Protein AF-A0A522DWZ7-F1 (afdb_monomer_lite)

Sequence (60 aa):
MNCPACGSPSLELLECDVCMKVGCVKCVIKKGKQWACSMCKTGTVQEPKQSTSSIFSMFG

Radius of gyration: 17.9 Å; chains: 1; bounding box: 63×19×25 Å

Foldseek 3Di:
DAFPVPRHDAPDWDAFPPPRDIGHCVQWDDDPPGTHGPCVVVVVPPPPPPPPPDDDDDDD

Structure (mmCIF, N/CA/C/O backbone):
data_AF-A0A522DWZ7-F1
#
_entry.id   AF-A0A522DWZ7-F1
#
loop_
_atom_site.group_PDB
_atom_site.id
_atom_site.type_symbol
_atom_site.label_atom_id
_atom_site.label_alt_id
_atom_site.label_comp_id
_atom_site.label_asym_id
_atom_site.label_entity_id
_atom_site.label_seq_id
_atom_site.pdbx_PDB_ins_code
_atom_site.Cartn_x
_atom_site.Cartn_y
_atom_site.Cartn_z
_atom_site.occupancy
_atom_site.B_iso_or_equiv
_atom_site.auth_seq_id
_atom_site.auth_comp_id
_atom_site.auth_asym_id
_atom_site.auth_atom_id
_atom_site.pdbx_PDB_model_num
ATOM 1 N N . MET A 1 1 ? 11.761 -4.442 -9.462 1.00 74.50 1 MET A N 1
ATOM 2 C CA . MET A 1 1 ? 10.329 -4.747 -9.669 1.00 74.50 1 MET A CA 1
ATOM 3 C C . MET A 1 1 ? 9.583 -3.418 -9.655 1.00 74.50 1 MET A C 1
ATOM 5 O O . MET A 1 1 ? 9.992 -2.531 -8.909 1.00 74.50 1 MET A O 1
ATOM 9 N N . ASN A 1 2 ? 8.564 -3.230 -10.495 1.00 89.38 2 ASN A N 1
ATOM 10 C CA . ASN A 1 2 ? 7.845 -1.952 -10.583 1.00 89.38 2 ASN A CA 1
ATOM 11 C C . ASN A 1 2 ? 6.454 -2.099 -9.966 1.00 89.38 2 ASN A C 1
ATOM 13 O O . ASN A 1 2 ? 5.812 -3.137 -10.112 1.00 89.38 2 ASN A O 1
ATOM 17 N N . CYS A 1 3 ? 5.992 -1.060 -9.275 1.00 89.81 3 CYS A N 1
ATOM 18 C CA . CYS A 1 3 ? 4.663 -1.025 -8.686 1.00 89.81 3 CYS A CA 1
ATOM 19 C C . CYS A 1 3 ? 3.590 -1.080 -9.788 1.00 89.81 3 CYS A C 1
ATOM 21 O O . CYS A 1 3 ? 3.571 -0.185 -10.633 1.00 89.81 3 CYS A O 1
ATOM 23 N N . PRO A 1 4 ? 2.649 -2.038 -9.764 1.00 87.25 4 PRO A N 1
ATOM 24 C CA . PRO A 1 4 ? 1.591 -2.110 -10.774 1.00 87.25 4 PRO A CA 1
ATOM 25 C C . PRO A 1 4 ? 0.587 -0.951 -10.668 1.00 87.25 4 PRO A C 1
ATOM 27 O O . PRO A 1 4 ? -0.093 -0.638 -11.637 1.00 87.25 4 PRO A O 1
ATOM 30 N N . ALA A 1 5 ? 0.507 -0.280 -9.512 1.00 87.19 5 ALA A N 1
ATOM 31 C CA . ALA A 1 5 ? -0.415 0.833 -9.298 1.00 87.19 5 ALA A CA 1
ATOM 32 C C . ALA A 1 5 ? 0.122 2.195 -9.776 1.00 87.19 5 ALA A C 1
ATOM 34 O O . ALA A 1 5 ? -0.667 3.068 -10.121 1.00 87.19 5 ALA A O 1
ATOM 35 N N . CYS A 1 6 ? 1.442 2.409 -9.770 1.00 89.44 6 CYS A N 1
ATOM 36 C CA . CYS A 1 6 ? 2.032 3.718 -10.094 1.00 89.44 6 CYS A CA 1
ATOM 37 C C . CYS A 1 6 ? 3.294 3.664 -10.965 1.00 89.44 6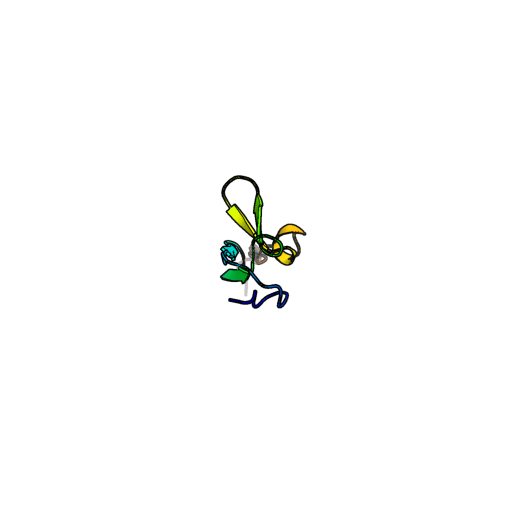 CYS A C 1
ATOM 39 O O . CYS A 1 6 ? 3.914 4.699 -11.198 1.00 89.44 6 CYS A O 1
ATOM 41 N N . GLY A 1 7 ? 3.739 2.479 -11.386 1.00 90.31 7 GLY A N 1
ATOM 42 C CA . GLY A 1 7 ? 4.934 2.279 -12.213 1.00 90.31 7 GLY A CA 1
ATOM 43 C C . GLY A 1 7 ? 6.270 2.558 -11.516 1.00 90.31 7 GLY A C 1
ATOM 44 O O . GLY A 1 7 ? 7.319 2.265 -12.081 1.00 90.31 7 GLY A O 1
ATOM 45 N N . SER A 1 8 ? 6.260 3.089 -10.289 1.00 90.31 8 SER A N 1
ATOM 46 C CA . SER A 1 8 ? 7.488 3.424 -9.563 1.00 90.31 8 SER A CA 1
ATOM 47 C C . SER A 1 8 ? 8.288 2.167 -9.207 1.00 90.31 8 SER A C 1
ATOM 49 O O . SER A 1 8 ? 7.685 1.163 -8.808 1.00 90.31 8 SER A O 1
ATOM 51 N N . PRO A 1 9 ? 9.630 2.210 -9.278 1.00 91.38 9 PRO A N 1
ATOM 52 C CA . PRO A 1 9 ? 10.462 1.116 -8.798 1.00 91.38 9 PRO A CA 1
ATOM 53 C C . PRO A 1 9 ? 10.232 0.926 -7.297 1.00 91.38 9 PRO A C 1
ATOM 55 O O . PRO A 1 9 ? 10.226 1.888 -6.524 1.00 91.38 9 PRO A O 1
ATOM 58 N N . SER A 1 10 ? 10.001 -0.315 -6.884 1.00 88.88 10 SER A N 1
ATOM 59 C CA . SER A 1 10 ? 9.810 -0.658 -5.479 1.00 88.88 10 SER A CA 1
ATOM 60 C C . SER A 1 10 ? 10.404 -2.029 -5.187 1.00 88.88 10 SER A C 1
ATOM 62 O O . SER A 1 10 ? 10.328 -2.939 -6.013 1.00 88.88 10 SER A O 1
ATOM 64 N N . LEU A 1 11 ? 11.033 -2.149 -4.021 1.00 87.44 11 LEU A N 1
ATOM 65 C CA . LEU A 1 11 ? 11.588 -3.408 -3.523 1.00 87.44 11 LEU A CA 1
ATOM 66 C C . LEU A 1 11 ? 10.510 -4.276 -2.870 1.00 87.44 11 LEU A C 1
ATOM 68 O O . LEU A 1 11 ? 10.624 -5.494 -2.884 1.00 87.44 11 LEU A O 1
ATOM 72 N N . GLU A 1 12 ? 9.453 -3.647 -2.354 1.00 88.12 12 GLU A N 1
ATOM 73 C CA . GLU A 1 12 ? 8.391 -4.308 -1.608 1.00 88.12 12 GLU A CA 1
ATOM 74 C C . GLU A 1 12 ? 7.023 -3.918 -2.166 1.00 88.12 12 GLU A C 1
ATOM 76 O O . GLU A 1 12 ? 6.710 -2.740 -2.380 1.00 88.12 12 GLU A O 1
ATOM 81 N N . LEU A 1 13 ? 6.204 -4.937 -2.403 1.00 91.06 13 LEU A N 1
ATOM 82 C CA . LEU A 1 13 ? 4.815 -4.796 -2.803 1.00 91.06 13 LEU A CA 1
ATOM 83 C C . LEU A 1 13 ? 3.927 -5.269 -1.653 1.00 91.06 13 LEU A C 1
ATOM 85 O O . LEU A 1 13 ? 4.205 -6.271 -1.003 1.00 91.06 13 LEU A O 1
ATOM 89 N N . LEU A 1 14 ? 2.866 -4.517 -1.414 1.00 92.44 14 LEU A N 1
ATOM 90 C CA . LEU A 1 14 ? 1.899 -4.700 -0.349 1.00 92.44 14 LEU A CA 1
ATOM 91 C C . LEU A 1 14 ? 0.524 -4.902 -0.966 1.00 92.44 14 LEU A C 1
ATOM 93 O O . LEU A 1 14 ? 0.173 -4.254 -1.955 1.00 92.44 14 LEU A O 1
ATOM 97 N N . GLU A 1 15 ? -0.271 -5.763 -0.354 1.00 92.62 15 GLU A N 1
ATOM 98 C CA . GLU A 1 15 ? -1.654 -5.985 -0.744 1.00 92.62 15 GLU A CA 1
ATOM 99 C C . GLU A 1 15 ? -2.591 -5.135 0.118 1.00 92.62 15 GLU A C 1
ATOM 101 O O . GLU A 1 15 ? -2.383 -4.962 1.317 1.00 92.62 15 GLU A O 1
ATOM 106 N N . CYS A 1 16 ? -3.605 -4.544 -0.508 1.00 91.38 16 CYS A N 1
ATOM 107 C CA . CYS A 1 16 ? -4.659 -3.830 0.196 1.00 91.38 16 CYS A CA 1
ATOM 108 C C . CYS A 1 16 ? -5.664 -4.825 0.790 1.00 91.38 16 CYS A C 1
ATOM 110 O O . CYS A 1 16 ? -6.373 -5.481 0.029 1.00 91.38 16 CYS A O 1
ATOM 112 N N . ASP A 1 17 ? -5.830 -4.835 2.113 1.00 90.06 17 ASP A N 1
ATOM 113 C CA . ASP A 1 17 ? -6.781 -5.700 2.832 1.00 90.06 17 ASP A CA 1
ATOM 114 C C . ASP A 1 17 ? -8.255 -5.451 2.449 1.00 90.06 17 ASP A C 1
ATOM 116 O O . ASP A 1 17 ? -9.125 -6.267 2.733 1.00 90.06 17 ASP A O 1
ATOM 120 N N . VAL A 1 18 ? -8.563 -4.309 1.822 1.00 88.12 18 VAL A N 1
ATOM 121 C CA . VAL A 1 18 ? -9.945 -3.900 1.511 1.00 88.12 18 VAL A CA 1
ATOM 122 C C . VAL A 1 18 ? -10.376 -4.299 0.098 1.00 88.12 18 VAL A C 1
ATOM 124 O O . VAL A 1 18 ? -11.517 -4.690 -0.114 1.00 88.12 18 VAL A O 1
ATOM 127 N N . CYS A 1 19 ? -9.492 -4.161 -0.893 1.00 88.19 19 CYS A N 1
ATOM 128 C CA . CYS A 1 19 ? -9.824 -4.402 -2.305 1.00 88.19 19 CYS A CA 1
ATOM 129 C C . CYS A 1 19 ? -8.914 -5.425 -2.991 1.00 88.19 19 CYS A C 1
ATOM 131 O O . CYS A 1 19 ? -9.013 -5.592 -4.206 1.00 88.19 19 CYS A O 1
ATOM 133 N N . MET A 1 20 ? -8.010 -6.059 -2.235 1.00 89.44 20 MET A N 1
ATOM 134 C CA . MET A 1 20 ? -7.053 -7.074 -2.695 1.00 89.44 20 MET A CA 1
ATOM 135 C C . MET A 1 20 ? -6.158 -6.619 -3.861 1.00 89.44 20 MET A C 1
ATOM 137 O O . MET A 1 20 ? -5.600 -7.424 -4.599 1.00 89.44 20 MET A O 1
ATOM 141 N N . LYS A 1 21 ? -6.004 -5.302 -4.058 1.00 90.25 21 LYS A N 1
ATOM 142 C CA . LYS A 1 21 ? -5.068 -4.748 -5.043 1.00 90.25 21 LYS A CA 1
ATOM 143 C C . LYS A 1 21 ? -3.664 -4.667 -4.459 1.00 90.25 21 LYS A C 1
ATOM 145 O O . LYS A 1 21 ? -3.483 -4.164 -3.351 1.00 90.25 21 LYS A O 1
ATOM 150 N N . VAL A 1 22 ? -2.677 -5.057 -5.259 1.00 91.00 22 VAL A N 1
ATOM 151 C CA . VAL A 1 22 ? -1.252 -4.958 -4.926 1.00 91.00 22 VAL A CA 1
ATOM 152 C C . VAL A 1 22 ? -0.696 -3.591 -5.339 1.00 91.00 22 VAL A C 1
ATOM 154 O O . VAL A 1 22 ? -0.983 -3.087 -6.426 1.00 91.00 22 VAL A O 1
ATOM 157 N N . GLY A 1 23 ? 0.122 -2.979 -4.487 1.00 92.50 23 GLY A N 1
ATOM 158 C CA . GLY A 1 23 ? 0.819 -1.725 -4.767 1.00 92.50 23 GLY A CA 1
ATOM 159 C C . GLY A 1 23 ? 2.056 -1.544 -3.888 1.00 92.50 23 GLY A C 1
ATOM 160 O O . GLY A 1 23 ? 2.333 -2.349 -3.017 1.00 92.50 23 GLY A O 1
ATOM 161 N N . CYS A 1 24 ? 2.838 -0.492 -4.110 1.00 93.06 24 CYS A N 1
ATOM 162 C CA . CYS A 1 24 ? 3.998 -0.186 -3.269 1.00 93.06 24 CYS A CA 1
ATOM 163 C C . CYS A 1 24 ? 3.594 0.541 -1.978 1.00 93.06 24 CYS A C 1
ATOM 165 O O . CYS A 1 24 ? 2.467 1.019 -1.853 1.00 93.06 24 CYS A O 1
ATOM 167 N N . VAL A 1 25 ? 4.558 0.750 -1.078 1.00 89.56 25 VAL A N 1
ATOM 168 C CA . VAL A 1 25 ? 4.421 1.512 0.186 1.00 89.56 25 VAL A CA 1
ATOM 169 C C . VAL A 1 25 ? 3.860 2.938 0.046 1.00 89.56 25 VAL A C 1
ATOM 171 O O . VAL A 1 25 ? 3.399 3.521 1.023 1.00 89.56 25 VAL A O 1
ATOM 174 N N . LYS A 1 26 ? 3.891 3.527 -1.160 1.00 89.00 26 LYS A N 1
ATOM 175 C CA . LYS A 1 26 ? 3.258 4.829 -1.447 1.00 89.00 26 LYS A CA 1
ATOM 176 C C . LYS A 1 26 ? 1.784 4.696 -1.834 1.00 89.00 26 LYS A C 1
ATOM 178 O O . LYS A 1 26 ? 0.993 5.593 -1.559 1.00 89.00 26 LYS A O 1
ATOM 183 N N . CYS A 1 27 ? 1.430 3.606 -2.510 1.00 90.62 27 CYS A N 1
ATOM 184 C CA . CYS A 1 27 ? 0.073 3.340 -2.983 1.00 90.62 27 CYS A CA 1
ATOM 185 C C . CYS A 1 27 ? -0.776 2.635 -1.926 1.00 90.62 27 CYS A C 1
ATOM 187 O O . CYS A 1 27 ? -1.991 2.821 -1.922 1.00 90.62 27 CYS A O 1
ATOM 189 N N . VAL A 1 28 ? -0.145 1.837 -1.064 1.00 92.56 28 VAL A N 1
ATOM 190 C CA . VAL A 1 28 ? -0.754 1.071 0.022 1.00 92.56 28 VAL A CA 1
ATOM 191 C C . VAL A 1 28 ? -0.082 1.478 1.325 1.00 92.56 28 VAL A C 1
ATOM 193 O O . VAL A 1 28 ? 1.128 1.347 1.477 1.00 92.56 28 VAL A O 1
ATOM 196 N N . ILE A 1 29 ? -0.874 2.010 2.253 1.00 88.94 29 ILE A N 1
ATOM 197 C CA . ILE A 1 29 ? -0.396 2.604 3.502 1.00 88.94 29 ILE A CA 1
ATOM 198 C C . ILE A 1 29 ? -1.053 1.910 4.686 1.00 88.94 29 ILE A C 1
ATOM 200 O O . ILE A 1 29 ? -2.254 1.629 4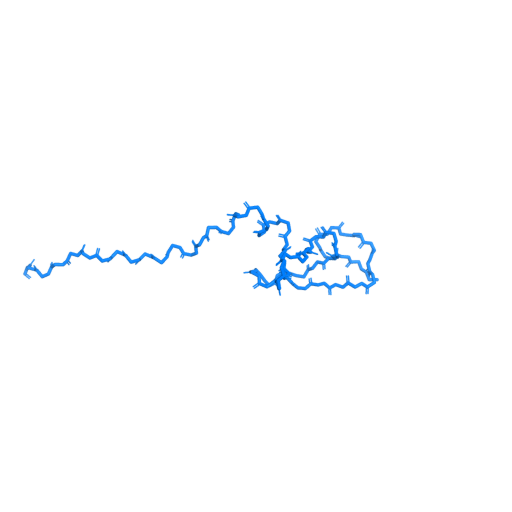.673 1.00 88.94 29 ILE A O 1
ATOM 204 N N . LYS A 1 30 ? -0.266 1.665 5.733 1.00 87.50 30 LYS A N 1
ATOM 205 C CA . LYS A 1 30 ? -0.751 1.037 6.959 1.00 87.50 30 LYS A CA 1
ATOM 206 C C . LYS A 1 30 ? -1.576 2.035 7.768 1.00 87.50 30 LYS A C 1
ATOM 208 O O . LYS A 1 30 ? -1.071 3.084 8.170 1.00 87.50 30 LYS A O 1
ATOM 213 N N . LYS A 1 31 ? -2.839 1.705 8.031 1.00 81.00 31 LYS A N 1
ATOM 214 C CA . LYS A 1 31 ? -3.717 2.422 8.963 1.00 81.00 31 LYS A CA 1
ATOM 215 C C . LYS A 1 31 ? -4.077 1.487 10.113 1.00 81.00 31 LYS A C 1
ATOM 217 O O . LYS A 1 31 ? -4.844 0.543 9.953 1.00 81.00 31 LYS A O 1
ATOM 222 N N . GLY A 1 32 ? -3.499 1.740 11.286 1.00 84.88 32 GLY A N 1
ATOM 223 C CA . GLY A 1 32 ? -3.663 0.858 12.440 1.00 84.88 32 GLY A CA 1
ATOM 224 C C . GLY A 1 32 ? -3.088 -0.534 12.160 1.00 84.88 32 GLY A C 1
ATOM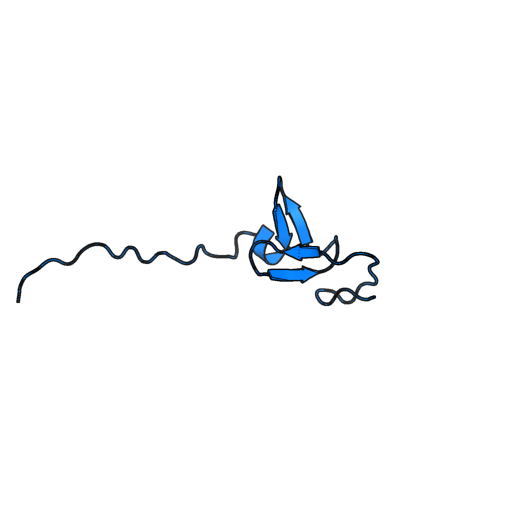 225 O O . GLY A 1 32 ? -1.875 -0.685 12.001 1.00 84.88 32 GLY A O 1
ATOM 226 N N . LYS A 1 33 ? -3.960 -1.547 12.099 1.00 85.94 33 LYS A N 1
ATOM 227 C CA . LYS A 1 33 ? -3.584 -2.950 11.849 1.00 85.94 33 LYS A CA 1
ATOM 228 C C . LYS A 1 33 ? -3.816 -3.427 10.407 1.00 85.94 33 LYS A C 1
ATOM 230 O O . LYS A 1 33 ? -3.503 -4.576 10.133 1.00 85.94 33 LYS A O 1
ATOM 235 N N . GLN A 1 34 ? -4.317 -2.577 9.50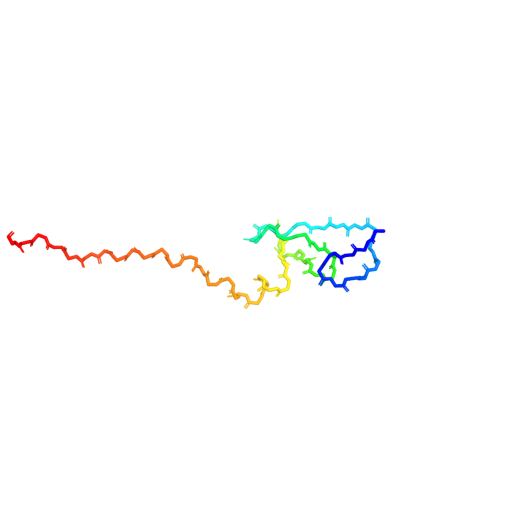9 1.00 86.38 34 GLN A N 1
ATOM 236 C CA . GLN A 1 34 ? -4.660 -2.951 8.129 1.00 86.38 34 GLN A CA 1
ATOM 237 C C . GLN A 1 34 ? -3.873 -2.126 7.103 1.00 86.38 34 GLN A C 1
ATOM 239 O O . GLN A 1 34 ? -3.548 -0.955 7.344 1.00 86.38 34 GLN A O 1
ATOM 244 N N . TRP A 1 35 ? -3.584 -2.722 5.951 1.00 91.44 35 TRP A N 1
ATOM 245 C CA . TRP A 1 35 ? -3.018 -2.073 4.776 1.00 91.44 35 TRP A CA 1
ATOM 246 C C . TRP A 1 35 ? -4.138 -1.623 3.841 1.00 91.44 35 TRP A C 1
ATOM 248 O O . TRP A 1 35 ? -4.917 -2.424 3.335 1.00 91.44 35 TRP A O 1
ATOM 258 N N . ALA A 1 36 ? -4.224 -0.319 3.587 1.00 90.56 36 ALA A N 1
ATOM 259 C CA . ALA A 1 36 ? -5.250 0.250 2.721 1.00 90.56 36 ALA A CA 1
ATOM 260 C C . ALA A 1 36 ? -4.610 1.033 1.575 1.00 90.56 36 ALA A C 1
ATOM 262 O O . ALA A 1 36 ? -3.731 1.872 1.790 1.00 90.56 36 ALA A O 1
ATOM 263 N N . CYS A 1 37 ? -5.068 0.791 0.346 1.00 90.81 37 CYS A N 1
ATOM 264 C CA . CYS A 1 37 ? -4.643 1.580 -0.803 1.00 90.81 37 CYS A CA 1
ATOM 265 C C . CYS A 1 37 ? -5.227 2.996 -0.759 1.00 90.81 37 CYS A C 1
ATOM 267 O O . CYS A 1 37 ? -6.234 3.235 -0.093 1.00 90.81 37 CYS A O 1
ATOM 269 N N . SER A 1 38 ? -4.634 3.942 -1.491 1.00 82.69 38 SER A N 1
ATOM 270 C CA . SER A 1 38 ? -5.085 5.342 -1.518 1.00 82.69 38 SER A CA 1
ATOM 271 C C . SER A 1 38 ? -6.571 5.513 -1.857 1.00 82.69 38 SER A C 1
ATOM 273 O O . SER A 1 38 ? -7.193 6.425 -1.326 1.00 82.69 38 SER A O 1
ATOM 275 N N . MET A 1 39 ? -7.152 4.620 -2.668 1.00 81.00 39 MET A N 1
ATOM 276 C CA . MET A 1 39 ? -8.588 4.630 -2.986 1.00 81.00 39 MET A CA 1
ATOM 277 C C . MET A 1 39 ? -9.463 4.154 -1.819 1.00 81.00 39 MET A C 1
ATOM 279 O O . MET A 1 39 ? -10.494 4.748 -1.518 1.00 81.00 39 MET A O 1
ATOM 283 N N . CYS A 1 40 ? -9.052 3.087 -1.132 1.00 83.38 40 CYS A N 1
ATOM 284 C CA . CYS A 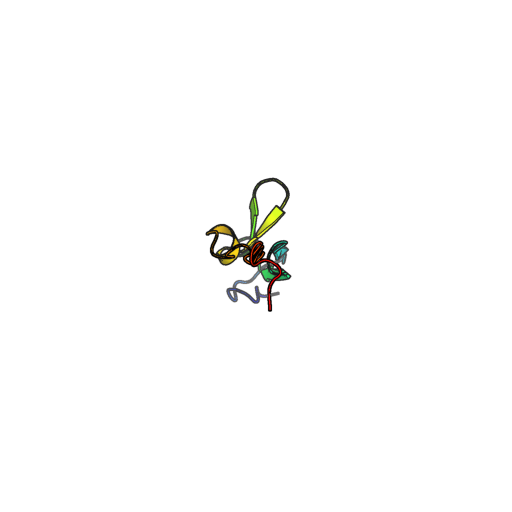1 40 ? -9.765 2.584 0.043 1.00 83.38 40 CYS A CA 1
ATOM 285 C C . CYS A 1 40 ? -9.568 3.507 1.254 1.00 83.38 40 CYS A C 1
ATOM 287 O O . CYS A 1 40 ? -10.455 3.639 2.093 1.00 83.38 40 CYS A O 1
ATOM 289 N N . LYS A 1 41 ? -8.430 4.209 1.320 1.00 73.50 41 LYS A N 1
ATOM 290 C CA . LYS A 1 41 ? -8.094 5.174 2.372 1.00 73.50 41 LYS A CA 1
ATOM 291 C C . LYS A 1 41 ? -9.074 6.345 2.442 1.00 73.50 41 LYS A C 1
ATOM 293 O O . LYS A 1 41 ? -9.310 6.837 3.547 1.00 73.50 41 LYS A O 1
ATOM 298 N N . THR A 1 42 ? -9.578 6.811 1.302 1.00 67.12 42 THR A N 1
ATOM 299 C CA . THR A 1 42 ? -10.521 7.935 1.186 1.00 67.12 42 THR A CA 1
ATOM 300 C C . THR A 1 42 ? -11.970 7.559 1.500 1.00 67.12 42 THR A C 1
ATOM 302 O O . THR A 1 42 ? -12.842 8.408 1.369 1.00 67.12 42 THR A O 1
ATOM 305 N N . GLY A 1 43 ? -12.249 6.318 1.920 1.00 56.06 43 GLY A N 1
ATOM 306 C CA . GLY A 1 43 ? -13.615 5.881 2.231 1.00 56.06 43 GLY A CA 1
ATOM 307 C C . GLY A 1 43 ? -14.499 5.723 0.991 1.00 56.06 43 GLY A C 1
ATOM 308 O O . GLY A 1 43 ? -15.716 5.683 1.100 1.00 56.06 43 GLY A O 1
ATOM 309 N N . THR A 1 44 ? -13.906 5.638 -0.204 1.00 51.03 44 THR A N 1
ATOM 310 C CA . THR A 1 44 ? -14.648 5.471 -1.465 1.00 51.03 44 THR A CA 1
ATOM 311 C C . THR A 1 44 ? -15.035 4.020 -1.741 1.00 51.03 44 THR A C 1
ATOM 313 O O . THR A 1 44 ? -15.726 3.743 -2.718 1.00 51.03 44 THR A O 1
ATOM 316 N N . VAL A 1 45 ? -14.642 3.091 -0.866 1.00 50.53 45 VAL A N 1
ATOM 317 C CA . VAL A 1 45 ? -15.372 1.835 -0.726 1.00 50.53 45 VAL A CA 1
ATOM 318 C C . VAL A 1 45 ? -16.605 2.205 0.076 1.00 50.53 45 VAL A C 1
ATOM 320 O O . VAL A 1 45 ? -16.580 2.196 1.303 1.00 50.53 45 VAL A O 1
ATOM 323 N N . GLN A 1 46 ? -17.657 2.614 -0.642 1.00 50.03 46 GLN A N 1
ATOM 324 C CA . GLN A 1 46 ? -19.007 2.478 -0.119 1.00 50.03 46 GLN A CA 1
ATOM 325 C C . GLN A 1 46 ? -19.038 1.088 0.505 1.00 50.03 46 GLN A C 1
ATOM 327 O O . GLN A 1 46 ? -18.689 0.121 -0.183 1.00 50.03 46 GLN A O 1
ATOM 332 N N . GLU A 1 47 ? -19.361 0.997 1.798 1.00 43.50 47 GLU A N 1
ATOM 333 C CA . GLU A 1 47 ? -19.808 -0.265 2.377 1.00 43.50 47 GLU A CA 1
ATOM 334 C C . GLU A 1 47 ? -20.636 -0.967 1.299 1.00 43.50 47 GLU A C 1
ATOM 336 O O . GLU A 1 47 ? -21.453 -0.284 0.660 1.00 43.50 47 GLU A O 1
ATOM 341 N N . PRO A 1 48 ? -20.418 -2.263 1.002 1.00 48.88 48 PRO A N 1
ATOM 342 C CA . PRO A 1 48 ? -21.432 -2.985 0.263 1.00 48.88 48 PRO A CA 1
ATOM 343 C C . PRO A 1 48 ? -22.693 -2.727 1.068 1.00 48.88 48 PRO A C 1
ATOM 345 O O . PRO A 1 48 ? -22.768 -3.173 2.209 1.00 48.88 48 PRO A O 1
ATOM 348 N N . LYS A 1 49 ? -23.584 -1.869 0.544 1.00 52.09 49 LYS A N 1
ATOM 349 C CA . LYS A 1 49 ? -24.851 -1.546 1.177 1.00 52.09 49 LYS A CA 1
ATOM 350 C C . LYS A 1 49 ? -25.465 -2.907 1.351 1.00 52.09 49 LYS A C 1
ATOM 352 O O . LYS A 1 49 ? -25.926 -3.518 0.388 1.00 52.09 49 LYS A O 1
ATOM 357 N N . GLN A 1 50 ? -25.357 -3.419 2.566 1.00 46.69 50 GLN A N 1
ATOM 358 C CA . GLN A 1 50 ? -26.128 -4.530 3.018 1.00 46.69 50 GLN A CA 1
ATOM 359 C C . GLN A 1 50 ? -27.516 -3.923 2.930 1.00 46.69 50 GLN A C 1
ATOM 361 O O . GLN A 1 50 ? -27.915 -3.139 3.787 1.00 46.69 50 GLN A O 1
ATOM 366 N N . SER A 1 51 ? -28.172 -4.131 1.785 1.00 46.91 51 SER A N 1
ATOM 367 C CA . SER A 1 51 ? -29.578 -3.847 1.592 1.00 46.91 51 SER A CA 1
ATOM 368 C C . SER A 1 51 ? -30.296 -4.805 2.524 1.00 46.91 51 SER A C 1
ATOM 370 O O . SER A 1 51 ? -30.905 -5.783 2.108 1.00 46.91 51 SER A O 1
ATOM 372 N N . THR A 1 52 ? -30.212 -4.533 3.820 1.00 54.41 52 THR A N 1
ATOM 373 C CA . THR A 1 52 ? -31.250 -4.853 4.774 1.00 54.41 52 THR A CA 1
ATOM 374 C C . THR A 1 52 ? -32.410 -3.926 4.445 1.00 54.41 52 THR A C 1
ATOM 376 O O . THR A 1 52 ? -32.810 -3.057 5.213 1.00 54.41 52 THR A O 1
ATOM 379 N N . SER A 1 53 ? -32.994 -4.142 3.270 1.00 49.81 53 SER A N 1
ATOM 380 C CA . SER A 1 53 ? -34.399 -3.856 3.057 1.00 49.81 53 SER A CA 1
ATOM 381 C C . SER A 1 53 ? -35.164 -4.944 3.802 1.00 49.81 53 SER A C 1
ATOM 383 O O . SER A 1 53 ? -35.737 -5.863 3.227 1.00 49.81 53 SER A O 1
ATOM 385 N N . SER A 1 54 ? -35.099 -4.846 5.128 1.00 59.94 54 SER A N 1
ATOM 386 C CA . SER A 1 54 ? -36.211 -5.195 5.985 1.00 59.94 54 SER A CA 1
ATOM 387 C C . SER A 1 54 ? -37.459 -4.491 5.441 1.00 59.94 54 SER A C 1
ATOM 389 O O . SER A 1 54 ? -37.363 -3.348 4.998 1.00 59.94 54 SER A O 1
ATOM 391 N N . ILE A 1 55 ? -38.612 -5.150 5.584 1.00 62.81 55 ILE A N 1
ATOM 392 C CA . ILE A 1 55 ? -39.969 -4.581 5.494 1.00 62.81 55 ILE A CA 1
ATOM 393 C C . ILE A 1 55 ? -40.569 -4.555 4.079 1.00 62.81 55 ILE A C 1
ATOM 395 O O . ILE A 1 55 ? -40.411 -3.599 3.334 1.00 62.81 55 ILE A O 1
ATOM 399 N N . PHE A 1 56 ? -41.323 -5.608 3.755 1.00 57.09 56 PHE A N 1
ATOM 400 C CA . PHE A 1 56 ? -42.756 -5.549 3.408 1.00 57.09 56 PHE A CA 1
ATOM 401 C C . PHE A 1 56 ? -43.258 -7.007 3.430 1.00 57.09 56 PHE A C 1
ATOM 403 O O . PHE A 1 56 ? -42.990 -7.792 2.531 1.00 57.09 56 PHE A O 1
ATOM 410 N N . SER A 1 57 ? -43.628 -7.503 4.611 1.00 55.78 57 SER A N 1
ATOM 411 C CA . SER A 1 57 ? -45.028 -7.618 5.040 1.00 55.78 57 SER A CA 1
ATOM 412 C C . SER A 1 57 ? -45.859 -8.495 4.105 1.00 55.78 57 SER A C 1
ATOM 414 O O . SER A 1 57 ? -46.232 -8.091 3.010 1.00 55.78 57 SER A O 1
ATOM 416 N N . MET A 1 58 ? -46.156 -9.693 4.614 1.00 61.75 58 MET A N 1
ATOM 417 C CA . MET A 1 58 ? -47.334 -10.501 4.303 1.00 61.75 58 MET A CA 1
ATOM 418 C C . MET A 1 58 ? -48.529 -9.628 3.880 1.00 61.75 58 MET A C 1
ATOM 420 O O . MET A 1 58 ? -48.855 -8.710 4.624 1.00 61.75 58 MET A O 1
ATOM 424 N N . PHE A 1 59 ? -49.142 -9.912 2.726 1.00 66.50 59 PHE A N 1
ATOM 425 C CA . PHE A 1 59 ? -50.587 -9.881 2.410 1.00 66.50 59 PHE A CA 1
ATOM 426 C C . PHE A 1 59 ? -50.780 -9.804 0.885 1.00 66.50 59 PHE A C 1
ATOM 428 O O . PHE A 1 59 ? -50.331 -8.853 0.246 1.00 66.50 59 PHE A O 1
ATOM 435 N N . GLY A 1 60 ? -51.461 -10.807 0.328 1.00 42.88 60 GLY A N 1
ATOM 436 C CA . GLY A 1 60 ? -51.841 -10.925 -1.079 1.00 42.88 60 GLY A CA 1
ATOM 437 C C . GLY A 1 60 ? -52.283 -12.340 -1.391 1.00 42.88 60 GLY A C 1
ATOM 438 O O . GLY A 1 60 ? -51.420 -13.103 -1.871 1.00 42.88 60 GLY A O 1
#

Secondary structure (DSSP, 8-state):
-B-TTT--B-S-EEE-TTT--EEETTTEEEETTEEEEHHHHTT-S---------------

pLDDT: m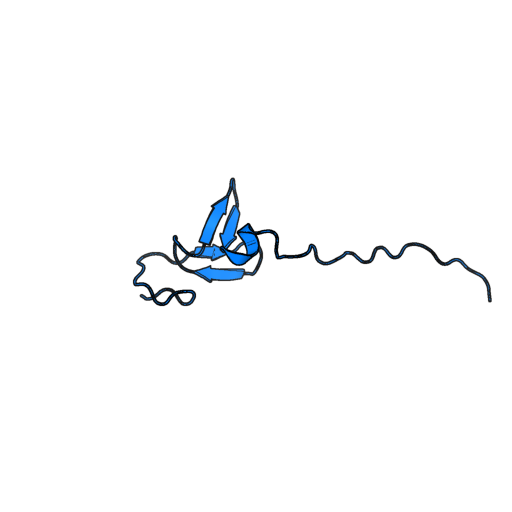ean 77.29, std 16.81, range [42.88, 93.06]